Protein AF-A0A7X9GNA0-F1 (afdb_monomer_lite)

Secondary structure (DSSP, 8-state):
-EEEEPPTT-SS-EEEE-EEEPPTTTTTT-SEEE--B-GGGHHHHHTT---HHHHHHTB----------------

Structure (mmCIF, N/CA/C/O backbone):
data_AF-A0A7X9GNA0-F1
#
_entry.id   AF-A0A7X9GNA0-F1
#
loop_
_atom_site.group_PDB
_atom_site.id
_atom_site.type_symbol
_atom_site.label_atom_id
_atom_site.label_alt_id
_atom_site.label_comp_id
_atom_site.label_asym_id
_atom_site.label_entity_id
_atom_site.label_seq_id
_atom_site.pdbx_PDB_ins_code
_atom_site.Cartn_x
_atom_site.Cartn_y
_atom_site.Cartn_z
_atom_site.occupancy
_atom_site.B_iso_or_equiv
_atom_site.auth_seq_id
_atom_site.auth_comp_id
_atom_site.auth_asym_id
_atom_site.auth_atom_id
_atom_site.pdbx_PDB_model_num
ATOM 1 N N . ALA A 1 1 ? 0.380 -3.559 -2.782 1.00 93.00 1 ALA A N 1
ATOM 2 C CA . ALA A 1 1 ? 0.196 -3.957 -4.192 1.00 93.00 1 ALA A CA 1
ATOM 3 C C . ALA A 1 1 ? 0.304 -2.733 -5.100 1.00 93.00 1 ALA A C 1
ATOM 5 O O . ALA A 1 1 ? -0.009 -1.626 -4.665 1.00 93.00 1 ALA A O 1
ATOM 6 N N . GLY A 1 2 ? 0.765 -2.909 -6.338 1.00 94.75 2 GLY A N 1
ATOM 7 C CA . GLY A 1 2 ? 0.966 -1.808 -7.281 1.00 94.75 2 GLY A CA 1
ATOM 8 C C . GLY A 1 2 ? 0.972 -2.286 -8.726 1.00 94.75 2 GLY A C 1
ATOM 9 O O . GLY A 1 2 ? 1.296 -3.442 -8.985 1.00 94.75 2 GLY A O 1
ATOM 10 N N . LEU A 1 3 ? 0.607 -1.397 -9.644 1.00 94.06 3 LEU A N 1
ATOM 11 C CA . LEU A 1 3 ? 0.663 -1.641 -11.085 1.00 94.06 3 LEU A CA 1
ATOM 12 C C . LEU A 1 3 ? 1.792 -0.809 -11.671 1.00 94.06 3 LEU A C 1
ATOM 14 O O . LEU A 1 3 ? 2.005 0.321 -11.232 1.00 94.06 3 LEU A O 1
ATOM 18 N N . TYR A 1 4 ? 2.490 -1.342 -12.665 1.00 95.44 4 TYR A N 1
ATOM 19 C CA . TYR A 1 4 ? 3.534 -0.611 -13.368 1.00 95.44 4 TYR A CA 1
ATOM 20 C C . TYR A 1 4 ? 3.330 -0.677 -14.877 1.00 95.44 4 TYR A C 1
ATOM 22 O O . TYR A 1 4 ? 2.631 -1.551 -15.392 1.00 95.44 4 TYR A O 1
ATOM 30 N N . ARG A 1 5 ? 3.948 0.266 -15.580 1.00 95.12 5 ARG A N 1
ATOM 31 C CA . ARG A 1 5 ? 4.025 0.287 -17.035 1.00 95.12 5 ARG A CA 1
ATOM 32 C C . ARG A 1 5 ? 5.410 0.762 -17.461 1.00 95.12 5 ARG A C 1
ATOM 34 O O . ARG A 1 5 ? 5.987 1.649 -16.829 1.00 95.12 5 ARG A O 1
ATOM 41 N N . MET A 1 6 ? 5.922 0.145 -18.519 1.00 95.12 6 MET A N 1
ATOM 42 C CA . MET A 1 6 ? 7.067 0.639 -19.281 1.00 95.12 6 MET A CA 1
ATOM 43 C C . MET A 1 6 ? 6.519 1.398 -20.481 1.00 95.12 6 MET A C 1
ATOM 45 O O . MET A 1 6 ? 5.736 0.831 -21.243 1.00 95.12 6 MET A O 1
ATOM 49 N N . ASP A 1 7 ? 6.908 2.657 -20.631 1.00 92.81 7 ASP A N 1
ATOM 50 C CA . ASP A 1 7 ? 6.490 3.470 -21.769 1.00 92.81 7 ASP A CA 1
ATOM 51 C C . ASP A 1 7 ? 7.585 3.441 -22.837 1.00 92.81 7 ASP A C 1
ATOM 53 O O . ASP A 1 7 ? 8.776 3.329 -22.527 1.00 92.81 7 ASP A O 1
ATOM 57 N N . ASP A 1 8 ? 7.177 3.514 -24.102 1.00 89.19 8 ASP A N 1
ATOM 58 C CA . ASP A 1 8 ? 8.107 3.452 -25.224 1.00 89.19 8 ASP A CA 1
ATOM 59 C C . ASP A 1 8 ? 9.161 4.563 -25.101 1.00 89.19 8 ASP A C 1
ATOM 61 O O . ASP A 1 8 ? 8.837 5.736 -24.912 1.00 89.19 8 ASP A O 1
ATOM 65 N N . ASN A 1 9 ? 10.433 4.189 -25.258 1.00 87.81 9 ASN A N 1
ATOM 66 C CA . ASN A 1 9 ? 11.609 5.064 -25.143 1.00 87.81 9 ASN A CA 1
ATOM 67 C C . ASN A 1 9 ? 11.969 5.541 -23.723 1.00 87.81 9 ASN A C 1
ATOM 69 O O . ASN A 1 9 ? 12.866 6.374 -23.584 1.00 87.81 9 ASN A O 1
ATOM 73 N N . GLU A 1 10 ? 11.351 5.001 -22.671 1.00 91.19 10 GLU A N 1
ATOM 74 C CA . GLU A 1 10 ? 11.771 5.253 -21.291 1.00 91.19 10 GLU A CA 1
AT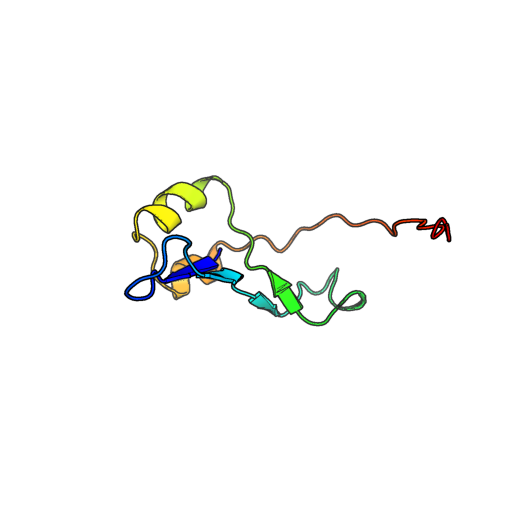OM 75 C C . GLU A 1 10 ? 12.525 4.066 -20.687 1.00 91.19 10 GLU A C 1
ATOM 77 O O . GLU A 1 10 ? 12.170 2.902 -20.865 1.00 91.19 10 GLU A O 1
ATOM 82 N N . THR A 1 11 ? 13.590 4.362 -19.940 1.00 91.00 11 THR A N 1
ATOM 83 C CA . THR A 1 11 ? 14.407 3.341 -19.265 1.00 91.00 11 THR A CA 1
ATOM 84 C C . THR A 1 11 ? 13.905 3.001 -17.866 1.00 91.00 11 THR A C 1
ATOM 86 O O . THR A 1 11 ? 14.322 1.990 -17.302 1.00 91.00 11 THR A O 1
ATOM 89 N N . LEU A 1 12 ? 13.020 3.825 -17.299 1.00 95.25 12 LEU A N 1
ATOM 90 C CA . LEU A 1 12 ? 12.492 3.654 -15.950 1.00 95.25 12 LEU A CA 1
ATOM 91 C C . LEU A 1 12 ? 10.976 3.413 -15.993 1.00 95.25 12 LEU A C 1
ATOM 93 O O . LEU A 1 12 ? 10.259 4.207 -16.602 1.00 95.25 12 LEU A O 1
ATOM 97 N N . PRO A 1 13 ? 10.466 2.360 -15.328 1.00 95.12 13 PRO A N 1
ATOM 98 C CA . PRO A 1 13 ? 9.031 2.135 -15.223 1.00 95.12 13 PRO A CA 1
ATOM 99 C C . PRO A 1 13 ? 8.362 3.223 -14.391 1.00 95.12 13 PRO A C 1
ATOM 101 O O . PRO A 1 13 ? 8.887 3.670 -13.367 1.00 95.12 13 PRO A O 1
ATOM 104 N N . ARG A 1 14 ? 7.125 3.550 -14.761 1.00 96.12 14 ARG A N 1
ATOM 105 C CA . ARG A 1 14 ? 6.191 4.227 -13.861 1.00 96.12 14 ARG A CA 1
ATOM 106 C C . ARG A 1 14 ? 5.369 3.195 -13.120 1.00 96.12 14 ARG A C 1
ATOM 108 O O . ARG A 1 14 ? 4.949 2.203 -13.710 1.00 96.12 14 ARG A O 1
ATOM 115 N N . PHE A 1 15 ? 5.085 3.460 -11.851 1.00 96.69 15 PHE A N 1
ATOM 116 C CA . PHE A 1 15 ? 4.186 2.628 -11.068 1.00 96.69 15 PHE A CA 1
ATOM 117 C C . PHE A 1 15 ? 3.199 3.461 -10.261 1.00 96.69 15 PHE A C 1
ATOM 119 O O . PHE A 1 15 ? 3.432 4.629 -9.950 1.00 96.69 15 PHE A O 1
ATOM 126 N N . VAL A 1 16 ? 2.089 2.824 -9.918 1.00 97.44 16 VAL A N 1
ATOM 127 C CA . VAL A 1 16 ? 1.081 3.334 -8.997 1.00 97.44 16 VAL A CA 1
ATOM 128 C C . VAL A 1 16 ? 0.924 2.365 -7.839 1.00 97.44 16 VAL A C 1
ATOM 130 O O . VAL A 1 16 ? 1.052 1.149 -7.997 1.00 97.44 16 VAL A O 1
ATOM 133 N N . ILE A 1 17 ? 0.616 2.910 -6.668 1.00 97.00 17 ILE A N 1
ATOM 134 C CA . ILE A 1 17 ? 0.240 2.124 -5.496 1.00 97.00 17 ILE A CA 1
ATOM 135 C C . ILE A 1 17 ? -1.278 1.961 -5.515 1.00 97.00 17 ILE A C 1
ATOM 137 O O . ILE A 1 17 ? -2.014 2.945 -5.613 1.00 97.00 17 ILE A O 1
ATOM 141 N N . LEU A 1 18 ? -1.748 0.719 -5.415 1.00 94.94 18 LEU A N 1
ATOM 142 C CA . LEU A 1 18 ? -3.174 0.449 -5.270 1.00 94.94 18 LEU A CA 1
ATOM 143 C C . LEU A 1 18 ? -3.629 0.864 -3.872 1.00 94.94 18 LEU A C 1
ATOM 145 O O . LEU A 1 18 ? -2.947 0.600 -2.881 1.00 94.94 18 LEU A O 1
ATOM 149 N N . THR A 1 19 ? -4.792 1.506 -3.794 1.00 95.56 19 THR A N 1
ATOM 150 C CA . THR A 1 19 ? -5.378 1.968 -2.532 1.00 95.56 19 THR A CA 1
ATOM 151 C C . THR A 1 19 ? -6.771 1.387 -2.329 1.00 95.56 19 THR A C 1
ATOM 153 O O . THR A 1 19 ? -7.470 1.067 -3.291 1.00 95.56 19 THR A O 1
ATOM 156 N N . GLN A 1 20 ? -7.199 1.321 -1.074 1.00 94.38 20 GLN A N 1
ATOM 157 C CA . GLN A 1 20 ? -8.517 0.876 -0.624 1.00 94.38 20 GLN A CA 1
ATOM 158 C C . GLN A 1 20 ? -9.078 1.856 0.428 1.00 94.38 20 GLN A C 1
ATOM 160 O O . GLN A 1 20 ? -8.338 2.740 0.884 1.00 94.38 20 GLN A O 1
ATOM 165 N N . PRO A 1 21 ? -10.377 1.780 0.785 1.00 95.81 21 PRO A N 1
ATOM 166 C CA . PRO A 1 21 ? -10.891 2.491 1.953 1.00 95.81 21 PRO A CA 1
ATOM 167 C C . PRO A 1 21 ? -10.046 2.147 3.180 1.00 95.81 21 PRO A C 1
ATOM 169 O O . PRO A 1 21 ? -9.590 1.014 3.316 1.00 95.81 21 PRO A O 1
ATOM 172 N N . ALA A 1 22 ? -9.779 3.132 4.032 1.00 96.25 22 ALA A N 1
ATOM 173 C CA . ALA A 1 22 ? -9.008 2.882 5.240 1.00 96.25 22 ALA A CA 1
ATOM 174 C C . ALA A 1 22 ? -9.715 1.866 6.148 1.00 96.25 22 ALA A C 1
ATOM 176 O O . ALA A 1 22 ? -10.938 1.888 6.283 1.00 96.25 22 ALA A O 1
ATOM 177 N N . ALA A 1 23 ? -8.938 1.001 6.801 1.00 95.00 23 ALA A N 1
ATOM 178 C CA . ALA A 1 23 ? -9.466 0.146 7.850 1.00 95.00 23 ALA A CA 1
ATOM 179 C C . ALA A 1 23 ? -10.070 1.032 8.959 1.00 95.00 23 ALA A C 1
ATOM 181 O O . ALA A 1 23 ? -9.467 2.061 9.297 1.00 95.00 23 ALA A O 1
ATOM 182 N N . PRO A 1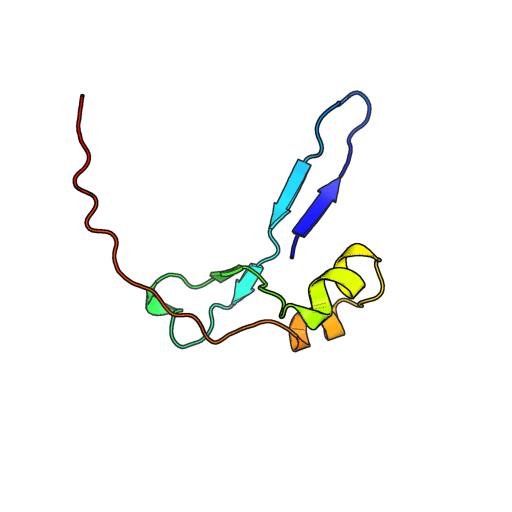 24 ? -11.195 0.640 9.590 1.00 94.56 24 PRO A N 1
ATOM 183 C CA . PRO A 1 24 ? -11.920 1.507 10.526 1.00 94.56 24 PRO A CA 1
ATOM 184 C C . PRO A 1 24 ? -11.055 2.088 11.655 1.00 94.56 24 PRO A C 1
ATOM 186 O O . PRO A 1 24 ? -11.292 3.190 12.137 1.00 94.56 24 PRO A O 1
ATOM 189 N N . LYS A 1 25 ? -10.008 1.360 12.068 1.00 94.62 25 LYS A N 1
ATOM 190 C CA . LYS A 1 25 ? -9.089 1.781 13.134 1.00 94.62 25 LYS A CA 1
ATOM 191 C C . LYS A 1 25 ? -8.142 2.914 12.746 1.00 94.62 25 LYS A C 1
ATOM 193 O O . LYS A 1 25 ? -7.603 3.534 13.650 1.00 94.62 25 LYS A O 1
ATOM 198 N N . ILE A 1 26 ? -7.909 3.164 11.458 1.00 95.25 26 ILE A N 1
ATOM 199 C CA . ILE A 1 26 ? -6.976 4.196 10.970 1.00 95.25 26 ILE A CA 1
ATOM 200 C C . ILE A 1 26 ? -7.644 5.235 10.067 1.00 95.25 26 ILE A C 1
ATOM 202 O O . ILE A 1 26 ? -6.980 6.161 9.609 1.00 95.25 26 ILE A O 1
ATOM 206 N N . GLU A 1 27 ? -8.954 5.126 9.837 1.00 96.62 27 GLU A N 1
ATOM 207 C CA . GLU A 1 27 ? -9.716 6.069 9.009 1.00 96.62 27 GLU A CA 1
ATOM 208 C C . GLU A 1 27 ? -9.625 7.517 9.523 1.00 96.62 27 GLU A C 1
ATOM 210 O O . GLU A 1 27 ? -9.631 8.462 8.736 1.00 96.62 27 GLU A O 1
ATOM 215 N N . PHE A 1 28 ? -9.437 7.697 10.836 1.00 96.06 28 PHE A N 1
ATOM 216 C CA . PHE A 1 28 ? -9.225 9.009 11.453 1.00 96.06 28 PHE A CA 1
ATOM 217 C C . PHE A 1 28 ? -7.893 9.679 11.052 1.00 96.06 28 PHE A C 1
ATOM 219 O O . PHE A 1 28 ? -7.765 10.893 11.195 1.00 96.06 28 PHE A O 1
ATOM 226 N N . ILE A 1 29 ? -6.903 8.913 10.571 1.00 96.12 29 ILE A N 1
ATOM 227 C CA . ILE A 1 29 ? -5.645 9.449 10.025 1.00 96.12 29 ILE A CA 1
ATOM 228 C C . ILE A 1 29 ? -5.887 9.922 8.590 1.00 96.12 29 ILE A C 1
ATOM 230 O O . ILE A 1 29 ? -5.487 11.024 8.217 1.00 96.12 29 ILE A O 1
ATOM 234 N N . HIS A 1 30 ? -6.536 9.080 7.781 1.00 97.56 30 HIS A N 1
ATOM 235 C CA . HIS A 1 30 ? -6.913 9.373 6.402 1.00 97.56 30 HIS A CA 1
ATOM 236 C C . HIS A 1 30 ? -7.954 8.357 5.900 1.00 97.56 30 HIS A C 1
ATOM 238 O O . HIS A 1 30 ? -7.883 7.178 6.228 1.00 97.56 30 HIS A O 1
ATOM 244 N N . HIS A 1 31 ? -8.862 8.773 5.013 1.00 97.75 31 HIS A N 1
ATOM 245 C CA . HIS A 1 31 ? -9.954 7.938 4.478 1.00 97.75 31 HIS A CA 1
ATOM 246 C C . HIS A 1 31 ? -9.514 6.825 3.495 1.00 97.75 31 HIS A C 1
ATOM 248 O O . HIS A 1 31 ? -10.319 5.999 3.060 1.00 97.75 31 HIS A O 1
ATOM 254 N N . ARG A 1 32 ? -8.234 6.797 3.106 1.00 97.31 32 ARG A N 1
ATOM 255 C CA . ARG A 1 32 ? -7.643 5.817 2.175 1.00 97.31 32 ARG A CA 1
ATOM 256 C C . ARG A 1 32 ? -6.369 5.243 2.758 1.00 97.31 32 ARG A C 1
ATOM 258 O O . ARG A 1 32 ? -5.594 5.985 3.355 1.00 97.31 32 ARG A O 1
ATOM 265 N N . MET A 1 33 ? -6.123 3.970 2.478 1.00 96.31 33 MET A N 1
ATOM 266 C CA . MET A 1 33 ? -4.885 3.265 2.804 1.00 96.31 33 MET A CA 1
ATOM 267 C C . MET A 1 33 ? -4.380 2.480 1.583 1.00 96.31 33 MET A C 1
ATOM 269 O O . MET A 1 33 ? -5.162 2.218 0.664 1.00 96.31 33 MET A O 1
ATOM 273 N N . PRO A 1 34 ? -3.092 2.108 1.518 1.00 96.25 34 PRO A N 1
ATOM 274 C CA . PRO A 1 34 ? -2.615 1.195 0.484 1.00 96.25 34 PRO A CA 1
ATOM 275 C C . PRO A 1 34 ? -3.244 -0.198 0.635 1.00 96.25 34 PRO A C 1
ATOM 277 O O . PRO A 1 34 ? -3.563 -0.621 1.741 1.00 96.25 34 PRO A O 1
ATOM 280 N N . VAL A 1 35 ? -3.375 -0.929 -0.473 1.00 95.12 35 VAL A N 1
ATOM 281 C CA . VAL A 1 35 ? -3.630 -2.379 -0.444 1.00 95.12 35 VAL A CA 1
ATOM 282 C C . VAL A 1 35 ? -2.346 -3.067 0.017 1.00 95.12 35 VAL A C 1
ATOM 284 O O . VAL A 1 35 ? -1.332 -3.035 -0.697 1.00 95.12 35 VAL A O 1
ATOM 287 N N . ILE A 1 36 ? -2.367 -3.667 1.205 1.00 95.00 36 ILE A N 1
ATOM 288 C CA . ILE A 1 36 ? -1.207 -4.314 1.830 1.00 95.00 36 ILE A CA 1
ATOM 289 C C . ILE A 1 36 ? -1.459 -5.817 1.825 1.00 95.00 36 ILE A C 1
ATOM 291 O O . ILE A 1 36 ? -2.374 -6.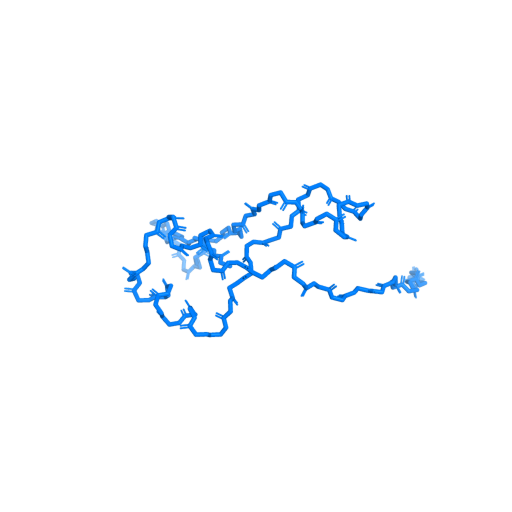275 2.484 1.00 95.00 36 ILE A O 1
ATOM 295 N N . LEU A 1 37 ? -0.653 -6.593 1.105 1.00 94.00 37 LEU A N 1
ATOM 296 C CA . LEU A 1 37 ? -0.835 -8.045 1.031 1.00 94.00 37 LEU A CA 1
ATOM 297 C C . LEU A 1 37 ? -0.087 -8.748 2.160 1.00 94.00 37 LEU A C 1
ATOM 299 O O . LEU A 1 37 ? 1.031 -8.350 2.509 1.00 94.00 37 LEU A O 1
ATOM 303 N N . THR A 1 38 ? -0.665 -9.830 2.675 1.00 91.56 38 THR A N 1
ATOM 304 C CA . THR A 1 38 ? 0.064 -10.786 3.518 1.00 91.56 38 THR A CA 1
ATOM 305 C C . THR A 1 38 ? 1.213 -11.427 2.733 1.00 91.56 38 THR A C 1
ATOM 307 O O . THR A 1 38 ? 1.177 -11.517 1.504 1.00 91.56 38 THR A O 1
ATOM 310 N N . ASN A 1 39 ? 2.256 -11.866 3.443 1.00 91.44 39 ASN A N 1
ATOM 311 C CA . ASN A 1 39 ? 3.480 -12.392 2.823 1.00 91.44 39 ASN A CA 1
ATOM 312 C C . ASN A 1 39 ? 3.212 -13.562 1.864 1.00 91.44 39 ASN A C 1
ATOM 314 O O . ASN A 1 39 ? 3.841 -13.642 0.809 1.00 91.44 39 ASN A O 1
ATOM 318 N N . ASP A 1 40 ? 2.243 -14.420 2.190 1.00 93.50 40 ASP A N 1
ATOM 319 C CA . ASP A 1 40 ? 1.877 -15.590 1.384 1.00 93.50 40 ASP A CA 1
ATOM 320 C C . ASP A 1 40 ? 1.367 -15.208 -0.018 1.00 93.50 40 ASP A C 1
ATOM 322 O O . ASP A 1 40 ? 1.494 -15.985 -0.963 1.00 93.50 40 ASP A O 1
ATOM 326 N N . TYR A 1 41 ? 0.865 -13.979 -0.182 1.00 93.56 41 TYR A N 1
ATOM 327 C CA . TYR A 1 41 ? 0.287 -13.476 -1.429 1.00 93.56 41 TYR A CA 1
ATOM 328 C C . TYR A 1 41 ? 1.238 -12.591 -2.241 1.00 93.56 41 TYR A C 1
ATOM 330 O O . TYR A 1 41 ? 0.894 -12.173 -3.346 1.00 93.56 41 TYR A O 1
ATOM 338 N N . HIS A 1 42 ? 2.460 -12.330 -1.761 1.00 93.75 42 HIS A N 1
ATOM 339 C CA . HIS A 1 42 ? 3.431 -11.523 -2.514 1.00 93.75 42 HIS A CA 1
ATOM 340 C C . HIS A 1 42 ? 3.844 -12.207 -3.817 1.00 93.75 42 HIS A C 1
ATOM 342 O O . HIS A 1 42 ? 3.842 -11.571 -4.869 1.00 93.75 42 HIS A O 1
ATOM 348 N N . LYS A 1 43 ? 4.179 -13.502 -3.764 1.00 95.69 43 LYS A N 1
ATOM 349 C CA . LYS A 1 43 ? 4.591 -14.256 -4.954 1.00 95.69 43 LYS A CA 1
ATOM 350 C C . LYS A 1 43 ? 3.431 -14.486 -5.933 1.00 95.69 43 LYS A C 1
ATOM 352 O O . LYS A 1 43 ? 3.609 -14.129 -7.094 1.00 95.69 43 LYS A O 1
ATOM 357 N N . PRO A 1 44 ? 2.248 -14.965 -5.499 1.00 95.19 44 PRO A N 1
ATOM 358 C CA . PRO A 1 44 ? 1.078 -15.044 -6.374 1.00 95.19 44 PRO A CA 1
ATOM 359 C C . PRO A 1 44 ? 0.728 -13.710 -7.053 1.00 95.19 44 PRO A C 1
ATOM 361 O O . PRO A 1 44 ? 0.400 -13.694 -8.237 1.00 95.19 44 PRO A O 1
ATOM 364 N N . TRP A 1 45 ? 0.864 -12.578 -6.347 1.00 94.44 45 TRP A N 1
ATOM 365 C CA . TRP A 1 45 ? 0.671 -11.247 -6.934 1.00 94.44 45 TRP A CA 1
ATOM 366 C C . TRP A 1 45 ? 1.685 -10.935 -8.042 1.00 94.44 45 TRP A C 1
ATOM 368 O O . TRP A 1 45 ? 1.302 -10.511 -9.130 1.00 94.44 45 TRP A O 1
ATOM 378 N N . LEU A 1 46 ? 2.978 -11.150 -7.782 1.00 94.38 46 LEU A N 1
ATOM 379 C CA . LEU A 1 46 ? 4.049 -10.861 -8.745 1.00 94.38 46 LEU A CA 1
ATOM 380 C C . LEU A 1 46 ? 4.030 -11.795 -9.962 1.00 94.38 46 LEU A C 1
ATOM 382 O O . LEU A 1 46 ? 4.401 -11.374 -11.055 1.00 94.38 46 LEU A O 1
ATOM 386 N N . ASP A 1 47 ? 3.572 -13.034 -9.781 1.00 95.75 47 ASP A N 1
ATOM 387 C CA . ASP A 1 47 ? 3.450 -14.034 -10.844 1.00 95.75 47 ASP A CA 1
ATOM 388 C C . ASP A 1 47 ? 2.129 -13.903 -11.637 1.00 95.75 47 ASP A C 1
ATOM 390 O O . ASP A 1 47 ? 1.856 -14.726 -12.511 1.00 95.75 47 ASP A O 1
ATOM 394 N N . ASN A 1 48 ? 1.309 -12.880 -11.350 1.00 91.62 48 ASN A N 1
ATOM 395 C CA . ASN A 1 48 ? 0.003 -12.639 -11.977 1.00 91.62 48 ASN A CA 1
ATOM 396 C C . ASN A 1 48 ? -0.961 -13.839 -11.839 1.00 91.62 48 ASN A C 1
ATOM 398 O O . ASN A 1 48 ? -1.648 -14.221 -12.788 1.00 91.62 48 ASN A O 1
ATOM 402 N N . GLN A 1 49 ? -0.973 -14.451 -10.651 1.00 94.94 49 GLN A N 1
ATOM 403 C CA . GLN A 1 49 ? -1.796 -15.615 -10.293 1.00 94.94 49 GLN A CA 1
ATOM 404 C C . GLN A 1 49 ? -2.996 -15.267 -9.405 1.00 94.94 49 GLN A C 1
ATOM 406 O O . GLN A 1 49 ? -3.713 -16.173 -9.002 1.00 94.94 49 GLN A O 1
ATOM 411 N N . LEU A 1 50 ? -3.189 -13.986 -9.083 1.00 91.00 50 LEU A N 1
ATOM 412 C CA . LEU A 1 50 ? -4.330 -13.505 -8.310 1.00 91.00 50 LEU A CA 1
ATOM 413 C C . LEU A 1 50 ? -5.254 -12.702 -9.208 1.00 91.00 50 LEU A C 1
ATOM 415 O O . LEU A 1 50 ? -4.792 -11.819 -9.940 1.00 91.00 50 LEU A O 1
ATOM 419 N N . ASP A 1 51 ? -6.551 -12.960 -9.111 1.00 88.44 51 ASP A N 1
ATOM 420 C CA . ASP A 1 51 ? -7.531 -12.038 -9.666 1.00 88.44 51 ASP A CA 1
ATOM 421 C C . ASP A 1 51 ? -7.770 -10.832 -8.735 1.00 88.44 51 ASP A C 1
ATOM 423 O O . ASP A 1 51 ? -7.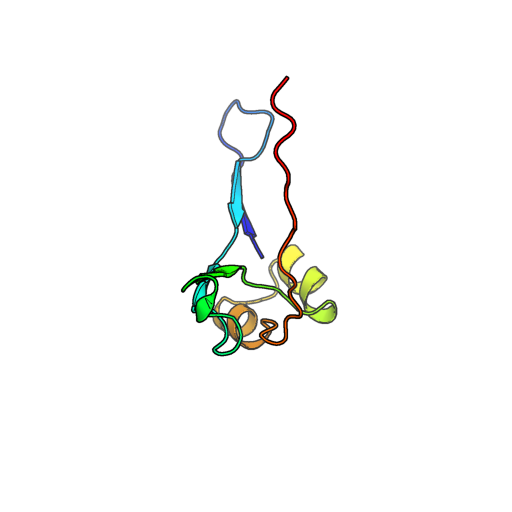239 -10.720 -7.624 1.00 88.44 51 ASP A O 1
ATOM 427 N N . THR A 1 52 ? -8.550 -9.861 -9.214 1.00 83.94 52 THR A N 1
ATOM 428 C CA . THR A 1 52 ? -8.831 -8.639 -8.451 1.00 83.94 52 THR A CA 1
ATOM 429 C C . THR A 1 52 ? -9.631 -8.893 -7.179 1.00 83.94 52 THR A C 1
ATOM 431 O O . THR A 1 52 ? -9.498 -8.120 -6.237 1.00 83.94 52 THR A O 1
ATOM 434 N N . GLN A 1 53 ? -10.481 -9.919 -7.147 1.00 88.06 53 GLN A N 1
ATOM 435 C CA . GLN A 1 53 ? -11.277 -10.241 -5.971 1.00 88.06 53 GLN A CA 1
ATOM 436 C C . GLN A 1 53 ? -10.392 -10.891 -4.903 1.00 88.06 53 GLN A C 1
ATOM 438 O O . GLN A 1 53 ? -10.356 -10.408 -3.771 1.00 88.06 53 GLN A O 1
ATOM 443 N N . GLU A 1 54 ? -9.602 -11.892 -5.286 1.00 88.19 54 GLU A N 1
ATOM 444 C CA . GLU A 1 54 ? -8.634 -12.562 -4.413 1.00 88.19 54 GLU A CA 1
ATOM 445 C C . GLU A 1 54 ? -7.627 -11.569 -3.822 1.00 88.19 54 GLU A C 1
ATOM 447 O O . GLU A 1 54 ? -7.272 -11.653 -2.645 1.00 88.19 54 GLU A O 1
ATOM 452 N N . LEU A 1 55 ? -7.196 -10.578 -4.608 1.00 87.38 55 LEU A N 1
ATOM 453 C CA . LEU A 1 55 ? -6.324 -9.511 -4.125 1.00 87.38 55 LEU A CA 1
ATOM 454 C C . LEU A 1 55 ? -6.952 -8.714 -2.973 1.00 87.38 55 LEU A C 1
ATOM 456 O O . LEU A 1 55 ? -6.277 -8.409 -1.990 1.00 87.38 55 LEU A O 1
ATOM 460 N N . MET A 1 56 ? -8.226 -8.345 -3.117 1.00 87.50 56 MET A N 1
ATOM 461 C CA . MET A 1 56 ? -8.930 -7.510 -2.144 1.00 87.50 56 MET A CA 1
ATOM 462 C C . MET A 1 56 ? -9.293 -8.292 -0.879 1.00 87.50 56 MET A C 1
ATOM 464 O O . MET A 1 56 ? -9.278 -7.718 0.205 1.00 87.50 56 MET A O 1
ATOM 468 N N . GLU A 1 57 ? -9.569 -9.592 -0.993 1.00 88.50 57 GLU A N 1
ATOM 469 C CA . GLU A 1 57 ? -9.876 -10.465 0.150 1.00 88.50 57 GLU A CA 1
ATOM 470 C C . GLU A 1 57 ? -8.646 -10.762 1.028 1.00 88.50 57 GLU A C 1
ATOM 472 O O . GLU A 1 57 ? -8.793 -11.052 2.213 1.00 88.50 57 GLU A O 1
ATOM 477 N N . ASN A 1 58 ? -7.430 -10.640 0.482 1.00 86.25 58 ASN A N 1
ATOM 478 C CA . ASN A 1 58 ? -6.171 -10.961 1.173 1.00 86.25 58 ASN A CA 1
ATOM 479 C C . ASN A 1 58 ? -5.362 -9.726 1.610 1.00 86.25 58 ASN A C 1
ATOM 481 O O . ASN A 1 58 ? -4.146 -9.791 1.833 1.00 86.25 58 ASN A O 1
ATOM 485 N N . THR A 1 59 ? -6.043 -8.589 1.736 1.00 88.62 59 THR A N 1
ATOM 486 C CA . THR A 1 59 ? -5.471 -7.341 2.245 1.00 88.62 59 THR A CA 1
ATOM 487 C C . THR A 1 59 ? -5.391 -7.339 3.780 1.00 88.62 59 THR A C 1
ATOM 489 O O . THR A 1 59 ? -6.236 -7.896 4.480 1.00 88.62 59 THR A O 1
AT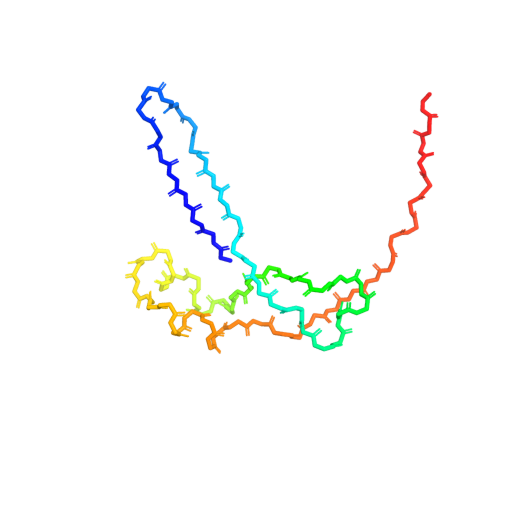OM 492 N N . LEU A 1 60 ? -4.348 -6.719 4.326 1.00 89.81 60 LEU A N 1
ATOM 493 C CA . LEU A 1 60 ? -4.135 -6.536 5.756 1.00 89.81 60 LEU A CA 1
ATOM 494 C C . LEU A 1 60 ? -4.813 -5.255 6.243 1.00 89.81 60 LEU A C 1
ATOM 496 O O . LEU A 1 60 ? -4.415 -4.154 5.866 1.00 89.81 60 LEU A O 1
ATOM 500 N N . ASP A 1 61 ? -5.728 -5.408 7.199 1.00 87.38 61 ASP A N 1
ATOM 501 C CA . ASP A 1 61 ? -6.420 -4.279 7.840 1.00 87.38 61 ASP A CA 1
ATOM 502 C C . ASP A 1 61 ? -5.900 -3.963 9.256 1.00 87.38 61 ASP A C 1
ATOM 504 O O . ASP A 1 61 ? -6.236 -2.935 9.850 1.00 87.38 61 ASP A O 1
ATOM 508 N N . SER A 1 62 ? -5.068 -4.840 9.829 1.00 90.00 62 SER A N 1
ATOM 509 C CA . SER A 1 62 ? -4.494 -4.652 11.165 1.00 90.00 62 SER A CA 1
ATOM 510 C C . SER A 1 62 ? -3.153 -3.928 11.088 1.00 90.00 62 SER A C 1
ATOM 512 O O . SER A 1 62 ? -2.118 -4.548 10.849 1.00 90.00 62 SER A O 1
ATOM 514 N N . LEU A 1 63 ? -3.172 -2.622 11.354 1.00 90.88 63 LEU A N 1
ATOM 515 C CA . LEU A 1 63 ? -1.991 -1.762 11.345 1.00 90.88 63 LEU A CA 1
ATOM 516 C C . LEU A 1 63 ? -1.719 -1.163 12.726 1.00 90.88 63 LEU A C 1
ATOM 518 O O . LEU A 1 63 ? -2.642 -0.820 13.466 1.00 90.88 63 LEU A O 1
ATOM 522 N N . GLN A 1 64 ? -0.436 -1.019 13.048 1.00 93.62 64 GLN A N 1
ATOM 523 C CA . GLN A 1 64 ? 0.040 -0.202 14.161 1.00 93.62 64 GLN A CA 1
ATOM 524 C C . GLN A 1 64 ? 0.572 1.118 13.604 1.00 93.62 64 GLN A C 1
ATOM 526 O O . GLN A 1 64 ? 1.152 1.145 12.519 1.00 93.62 64 GLN A O 1
ATOM 531 N N . TYR A 1 65 ? 0.352 2.206 14.331 1.00 93.38 65 TYR A N 1
ATOM 532 C CA . TYR A 1 65 ? 0.760 3.546 13.929 1.00 93.38 65 TYR A CA 1
ATOM 533 C C . TYR A 1 65 ? 1.161 4.359 15.159 1.00 93.38 65 TYR A C 1
ATOM 535 O O . TYR A 1 65 ? 0.662 4.133 16.262 1.00 93.38 65 TYR A O 1
ATOM 543 N N . GLU A 1 66 ? 2.022 5.345 14.944 1.00 94.38 66 GLU A N 1
ATOM 544 C CA . GLU A 1 66 ? 2.421 6.325 15.947 1.00 94.38 66 GLU A CA 1
ATOM 545 C C . GLU A 1 66 ? 2.626 7.696 15.286 1.00 94.38 66 GLU A C 1
ATOM 547 O O . GLU A 1 66 ? 2.987 7.765 14.106 1.00 94.38 66 GLU A O 1
ATOM 552 N N . PRO A 1 67 ? 2.362 8.804 15.999 1.00 92.44 67 PRO A N 1
ATOM 553 C CA . PRO A 1 67 ? 2.678 10.129 15.492 1.00 92.44 67 PRO A CA 1
ATOM 554 C C . PRO A 1 67 ? 4.196 10.322 15.434 1.00 92.44 67 PRO A C 1
ATOM 556 O O . PRO A 1 67 ? 4.914 10.025 16.387 1.00 92.44 67 PRO A O 1
ATOM 559 N N . ILE A 1 68 ? 4.682 10.896 14.336 1.00 89.81 68 ILE A N 1
ATOM 560 C CA . ILE A 1 68 ? 6.080 11.312 14.236 1.00 89.81 68 ILE A CA 1
ATOM 561 C C . ILE A 1 68 ? 6.200 12.709 14.851 1.00 89.81 68 ILE A C 1
ATOM 563 O O . ILE A 1 68 ? 5.600 13.663 14.353 1.00 89.81 68 ILE A O 1
ATOM 567 N N . ASN A 1 69 ? 7.008 12.849 15.906 1.00 81.94 69 ASN A N 1
ATOM 568 C CA . ASN A 1 69 ? 7.408 14.151 16.447 1.00 81.94 69 ASN A CA 1
ATOM 569 C C . ASN A 1 69 ? 8.425 14.802 15.503 1.00 81.94 69 ASN A C 1
ATOM 571 O O . ASN A 1 69 ? 9.629 14.804 15.754 1.00 81.94 69 ASN A O 1
ATOM 575 N N . PHE A 1 70 ? 7.940 15.317 14.378 1.00 75.31 70 PHE A N 1
ATOM 576 C CA . PHE A 1 70 ? 8.782 16.014 13.422 1.00 75.31 70 PHE A CA 1
ATOM 577 C C . PHE A 1 70 ? 9.008 17.448 13.912 1.00 75.31 70 PHE A C 1
ATOM 579 O O . PHE A 1 70 ? 8.109 18.284 13.841 1.00 75.31 70 PHE A O 1
ATOM 586 N N . GLN A 1 71 ? 10.206 17.744 14.420 1.00 72.44 71 GLN A N 1
ATOM 587 C CA . GLN A 1 71 ? 10.692 19.121 14.474 1.00 72.44 71 GLN A CA 1
ATOM 588 C C . GLN A 1 71 ? 11.390 19.404 13.142 1.00 72.44 71 GLN A C 1
ATOM 590 O O . GLN A 1 71 ? 12.477 18.868 12.919 1.00 72.44 71 GLN A O 1
ATOM 595 N N . PRO A 1 72 ? 10.790 20.190 12.230 1.00 66.25 72 PRO A N 1
ATOM 596 C CA . PRO A 1 72 ? 11.477 20.558 11.006 1.00 66.25 72 PRO A CA 1
ATOM 597 C C . PRO A 1 72 ? 12.727 21.361 11.373 1.00 66.25 72 PRO A C 1
ATOM 599 O O . PRO A 1 72 ? 12.638 22.452 11.935 1.00 66.25 72 PRO A O 1
ATOM 602 N N . SER A 1 73 ? 13.902 20.811 11.069 1.00 68.94 73 SER A N 1
ATOM 603 C CA . SER A 1 73 ? 15.140 21.579 11.041 1.00 68.94 73 SER A CA 1
ATOM 604 C C . SER A 1 73 ? 15.066 22.496 9.825 1.00 68.94 73 SER A C 1
ATOM 606 O O . SER A 1 73 ? 15.347 22.078 8.701 1.00 68.94 73 SER A O 1
ATOM 608 N N . PHE A 1 74 ? 14.613 23.727 10.036 1.00 64.69 74 PHE A N 1
ATOM 609 C CA . PHE A 1 74 ? 14.834 24.783 9.062 1.00 64.69 74 PHE A CA 1
ATOM 610 C C . PHE A 1 74 ? 16.345 25.039 9.026 1.00 64.69 74 PHE A C 1
ATOM 612 O O . PHE A 1 74 ? 16.925 25.429 10.040 1.00 64.69 74 PHE A O 1
ATOM 619 N N . PHE A 1 75 ? 16.971 24.701 7.895 1.00 61.50 75 PHE A N 1
ATOM 620 C CA . PHE A 1 75 ? 18.303 25.195 7.552 1.00 61.50 75 PHE A CA 1
ATOM 621 C C . PHE A 1 75 ? 18.263 26.715 7.383 1.00 61.50 75 PHE A C 1
ATOM 623 O O . PHE A 1 75 ? 17.227 27.217 6.883 1.00 61.50 75 PHE A O 1
#

Sequence (75 aa):
AGLYRMDDNETLPRFVILTQPAAPKIEFIHHRMPVILTNDYHKPWLDNQLDTQELMENTLDSLQYEPINFQPSFF

pLDDT: mean 91.04, std 7.63, range [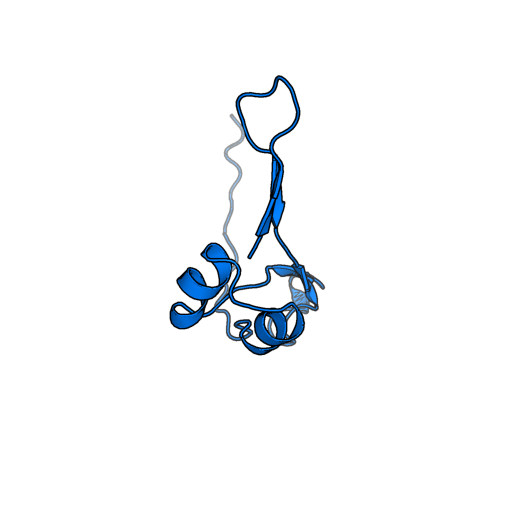61.5, 97.75]

Foldseek 3Di:
DKDWDDDPPDPDIDMDFAKDQAQPVCVVVPRIDTFAADPVCPVCVVVVNDDPVNSNVRGDRDDDDDDDPDDDPDD

Radius of gyration: 16.37 Å; chains: 1; bounding box: 30×41×42 Å